Protein AF-A0A7G6X6C1-F1 (afdb_monomer)

Structure (mmCIF, N/CA/C/O backbone):
data_AF-A0A7G6X6C1-F1
#
_entry.id   AF-A0A7G6X6C1-F1
#
loop_
_atom_site.group_PDB
_atom_site.id
_atom_site.type_symbol
_atom_site.label_atom_id
_atom_site.label_alt_id
_atom_site.label_comp_id
_atom_site.label_asym_id
_atom_site.label_entity_id
_atom_site.label_seq_id
_atom_site.pdbx_PDB_ins_code
_atom_site.Cartn_x
_atom_site.Cartn_y
_atom_site.Cartn_z
_atom_site.occupancy
_atom_site.B_iso_or_equiv
_atom_site.auth_seq_id
_atom_site.auth_comp_id
_atom_site.auth_asym_id
_atom_site.auth_atom_id
_atom_site.pdbx_PDB_model_num
ATOM 1 N N . MET A 1 1 ? -9.498 -12.003 6.453 1.00 87.19 1 MET A N 1
ATOM 2 C CA . MET A 1 1 ? -9.937 -10.600 6.517 1.00 87.19 1 MET A CA 1
ATOM 3 C C . MET A 1 1 ? -8.930 -9.812 7.339 1.00 87.19 1 MET A C 1
ATOM 5 O O . MET A 1 1 ? -8.761 -10.119 8.515 1.00 87.19 1 MET A O 1
ATOM 9 N N . ILE A 1 2 ? -8.225 -8.881 6.705 1.00 93.44 2 ILE A N 1
ATOM 10 C CA . ILE A 1 2 ? -7.265 -7.957 7.304 1.00 93.44 2 ILE A CA 1
ATOM 11 C C . ILE A 1 2 ? -8.047 -6.741 7.784 1.00 93.44 2 ILE A C 1
ATOM 13 O O . ILE A 1 2 ? -8.794 -6.139 7.022 1.00 93.44 2 ILE A O 1
ATOM 17 N N . THR A 1 3 ? -7.879 -6.393 9.050 1.00 93.12 3 THR A N 1
ATOM 18 C CA . THR A 1 3 ? -8.556 -5.251 9.674 1.00 93.12 3 THR A CA 1
ATOM 19 C C . THR A 1 3 ? -7.622 -4.054 9.797 1.00 93.12 3 THR A C 1
ATOM 21 O O . THR A 1 3 ? -6.397 -4.217 9.844 1.00 93.12 3 THR A O 1
ATOM 24 N N . PHE A 1 4 ? -8.185 -2.854 9.954 1.00 88.38 4 PHE A N 1
ATOM 25 C CA . PHE A 1 4 ? -7.394 -1.645 10.224 1.00 88.38 4 PHE A CA 1
ATOM 26 C C . PHE A 1 4 ? -6.417 -1.794 11.407 1.00 88.38 4 PHE A C 1
ATOM 28 O O . PHE A 1 4 ? -5.335 -1.216 11.387 1.00 88.38 4 PHE A O 1
ATOM 35 N N . ALA A 1 5 ? -6.769 -2.581 12.431 1.00 90.19 5 ALA A N 1
ATOM 36 C CA . ALA A 1 5 ? -5.918 -2.804 13.601 1.00 90.19 5 ALA A CA 1
ATOM 37 C C . ALA A 1 5 ? -4.673 -3.649 13.275 1.00 90.19 5 ALA A C 1
ATOM 39 O O . ALA A 1 5 ? -3.644 -3.514 13.932 1.00 90.19 5 ALA A O 1
ATOM 40 N N . GLN A 1 6 ? -4.759 -4.511 12.258 1.00 94.25 6 GLN A N 1
ATOM 41 C CA . GLN A 1 6 ? -3.668 -5.387 11.821 1.00 94.25 6 GLN A CA 1
ATOM 42 C C . GLN A 1 6 ? -2.776 -4.732 10.764 1.00 94.25 6 GLN A C 1
ATOM 44 O O . GLN A 1 6 ? -1.597 -5.080 10.662 1.00 94.25 6 GLN A O 1
ATOM 49 N N . LEU A 1 7 ? -3.322 -3.791 9.985 1.00 94.69 7 LEU A N 1
ATOM 50 C CA . LEU A 1 7 ? -2.618 -3.144 8.878 1.00 94.69 7 LEU A CA 1
ATOM 51 C C . LEU A 1 7 ? -1.247 -2.550 9.269 1.00 94.69 7 LEU A C 1
ATOM 53 O O . LEU A 1 7 ? -0.294 -2.823 8.540 1.00 94.69 7 LEU A O 1
ATOM 57 N N . PRO A 1 8 ? -1.080 -1.812 10.391 1.00 94.56 8 PRO A N 1
ATOM 58 C CA . PRO A 1 8 ? 0.224 -1.265 10.762 1.00 94.56 8 PRO A CA 1
ATOM 59 C C . PRO A 1 8 ? 1.285 -2.357 10.942 1.00 94.56 8 PRO A C 1
ATOM 61 O O . PRO A 1 8 ? 2.362 -2.275 10.359 1.00 94.56 8 PRO A O 1
ATOM 64 N N . SER A 1 9 ? 0.972 -3.403 11.714 1.00 95.69 9 SER A N 1
ATOM 65 C CA . SER A 1 9 ? 1.906 -4.505 11.974 1.00 95.69 9 SER A CA 1
ATOM 66 C C . SER A 1 9 ? 2.233 -5.300 10.714 1.00 95.69 9 SER A C 1
ATOM 68 O O . SER A 1 9 ? 3.394 -5.630 10.487 1.00 95.69 9 SER A O 1
ATOM 70 N N . LEU A 1 10 ? 1.229 -5.563 9.872 1.00 97.19 10 LEU A N 1
ATOM 71 C CA . LEU A 1 10 ? 1.423 -6.293 8.623 1.00 97.19 10 LEU A CA 1
ATOM 72 C C . LEU A 1 10 ? 2.272 -5.496 7.634 1.00 97.19 10 LEU A C 1
ATOM 74 O O . LEU A 1 10 ? 3.137 -6.068 6.981 1.00 97.19 10 LEU A O 1
ATOM 78 N N . LEU A 1 11 ? 2.082 -4.176 7.554 1.00 96.94 11 LEU A N 1
ATOM 79 C CA . LEU A 1 11 ? 2.893 -3.343 6.673 1.00 96.94 11 LEU A CA 1
ATOM 80 C C . LEU A 1 11 ? 4.370 -3.361 7.084 1.00 96.94 11 LEU A C 1
ATOM 82 O O . LEU A 1 11 ? 5.225 -3.438 6.209 1.00 96.94 11 LEU A O 1
ATOM 86 N N . VAL A 1 12 ? 4.671 -3.357 8.387 1.00 97.50 12 VAL A N 1
ATOM 87 C CA . VAL A 1 12 ? 6.049 -3.482 8.899 1.00 97.50 12 VAL A CA 1
ATOM 88 C C . VAL A 1 12 ? 6.627 -4.877 8.649 1.00 97.50 12 VAL A C 1
ATOM 90 O O . VAL A 1 12 ? 7.789 -5.003 8.269 1.00 97.50 12 VAL A O 1
ATOM 93 N N . GLU A 1 13 ? 5.822 -5.931 8.802 1.00 97.38 13 GLU A N 1
ATOM 94 C CA . GLU A 1 13 ? 6.224 -7.304 8.470 1.00 97.38 13 GLU A CA 1
ATOM 95 C C . GLU A 1 13 ? 6.556 -7.449 6.975 1.00 97.38 13 GLU A C 1
ATOM 97 O O . GLU A 1 13 ? 7.557 -8.061 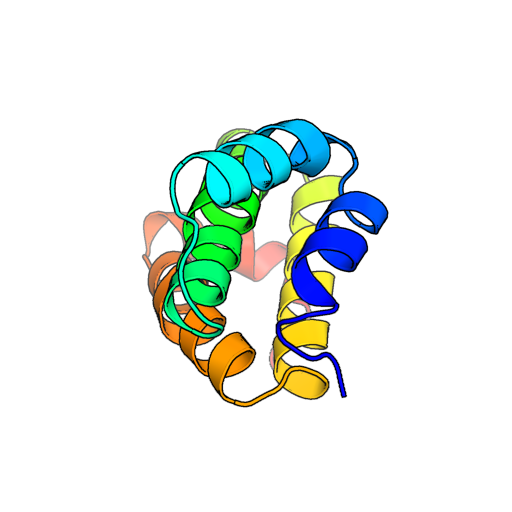6.590 1.00 97.38 13 GLU A O 1
ATOM 102 N N . TRP A 1 14 ? 5.732 -6.858 6.108 1.00 96.94 14 TRP A N 1
ATOM 103 C CA . TRP A 1 14 ? 5.955 -6.878 4.667 1.00 96.94 14 TRP A CA 1
ATOM 104 C C . TRP A 1 14 ? 7.054 -5.917 4.231 1.00 96.94 14 TRP A C 1
ATOM 106 O O . TRP A 1 14 ? 7.718 -6.175 3.236 1.00 96.94 14 TRP A O 1
ATOM 116 N N . PHE A 1 15 ? 7.284 -4.827 4.948 1.00 97.44 15 PHE A N 1
ATOM 117 C CA . PHE A 1 15 ? 8.299 -3.845 4.604 1.00 97.44 15 PHE A CA 1
ATOM 118 C C . PHE A 1 15 ? 8.886 -3.275 5.885 1.00 97.44 15 PHE A C 1
ATOM 120 O O . PHE A 1 15 ? 8.329 -2.361 6.486 1.00 97.44 15 PHE A O 1
ATOM 127 N N . GLN A 1 16 ? 10.057 -3.772 6.282 1.00 96.12 16 GLN A N 1
ATOM 128 C CA . GLN A 1 16 ? 10.724 -3.291 7.493 1.00 96.12 16 GLN A CA 1
ATOM 129 C C . GLN A 1 16 ? 10.992 -1.773 7.445 1.00 96.12 16 GLN A C 1
ATOM 131 O O . GLN A 1 16 ? 10.959 -1.101 8.471 1.00 96.12 16 GLN A O 1
ATOM 136 N N . SER A 1 17 ? 11.172 -1.203 6.247 1.00 94.06 17 SER A N 1
ATOM 137 C CA . SER A 1 17 ? 11.292 0.245 6.032 1.00 94.06 17 SER A CA 1
ATOM 138 C C . SER A 1 17 ? 10.052 1.051 6.447 1.00 94.06 17 SER A C 1
ATOM 140 O O . SER A 1 17 ? 10.167 2.256 6.661 1.00 94.06 17 SER A O 1
ATOM 142 N N . ALA A 1 18 ? 8.885 0.417 6.602 1.00 95.56 18 ALA A N 1
ATOM 143 C CA . ALA A 1 18 ? 7.661 1.062 7.070 1.00 95.56 18 ALA A CA 1
ATOM 144 C C . ALA A 1 18 ? 7.659 1.348 8.578 1.00 95.56 18 ALA A C 1
ATOM 146 O O . ALA A 1 18 ? 6.798 2.098 9.034 1.00 95.56 18 ALA A O 1
ATOM 147 N N . GLU A 1 19 ? 8.582 0.773 9.359 1.00 96.25 19 GLU A N 1
ATOM 148 C CA . GLU A 1 19 ? 8.535 0.827 10.824 1.00 96.25 19 GLU A CA 1
ATOM 149 C C . G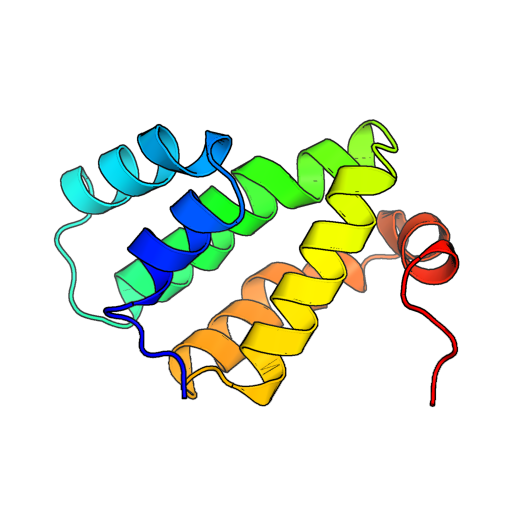LU A 1 19 ? 8.496 2.260 11.371 1.00 96.25 19 GLU A C 1
ATOM 151 O O . GLU A 1 19 ? 7.572 2.617 12.107 1.00 96.25 19 GLU A O 1
ATOM 156 N N . GLU A 1 20 ? 9.459 3.102 10.990 1.00 95.19 20 GLU A N 1
ATOM 157 C CA . GLU A 1 20 ? 9.495 4.488 11.468 1.00 95.19 20 GLU A CA 1
ATOM 158 C C . GLU A 1 20 ? 8.393 5.378 10.878 1.00 95.19 20 GLU A C 1
ATOM 160 O O . GLU A 1 20 ? 7.791 6.137 11.648 1.00 95.19 20 GLU A O 1
ATOM 165 N N . PRO A 1 21 ? 8.054 5.294 9.574 1.00 94.75 21 PRO A N 1
ATOM 166 C CA . PRO A 1 21 ? 6.896 5.996 9.023 1.00 94.75 21 PRO A CA 1
ATOM 167 C C . PRO A 1 21 ? 5.587 5.669 9.751 1.00 94.75 21 PRO A C 1
ATOM 169 O O . PRO A 1 21 ? 4.866 6.582 10.155 1.00 94.75 21 PRO A O 1
ATOM 172 N N . VAL A 1 22 ? 5.300 4.383 9.986 1.00 94.75 22 VAL A N 1
ATOM 173 C CA . VAL A 1 22 ? 4.079 3.936 10.678 1.00 94.75 22 VAL A CA 1
ATOM 174 C C . VAL A 1 22 ? 4.066 4.431 12.121 1.00 94.75 22 VAL A C 1
ATOM 176 O O . VAL A 1 22 ? 3.065 4.983 12.582 1.00 94.75 22 VAL A O 1
ATOM 179 N N . ARG A 1 23 ? 5.186 4.285 12.839 1.00 94.50 23 ARG A N 1
ATOM 180 C CA . ARG A 1 23 ? 5.308 4.743 14.228 1.00 94.50 23 ARG A CA 1
ATOM 181 C C . ARG A 1 23 ? 5.111 6.254 14.348 1.00 94.50 23 ARG A C 1
ATOM 183 O O . ARG A 1 23 ? 4.412 6.714 15.252 1.00 94.50 23 ARG A O 1
ATOM 190 N N . THR A 1 24 ? 5.715 7.016 13.439 1.00 93.81 24 THR A N 1
ATOM 191 C CA . THR A 1 24 ? 5.600 8.478 13.390 1.00 93.81 24 THR A CA 1
ATOM 192 C C . THR A 1 24 ? 4.160 8.897 13.129 1.00 93.81 24 THR A C 1
ATOM 194 O O . THR A 1 24 ? 3.617 9.695 13.892 1.00 93.81 24 THR A O 1
ATOM 197 N N . LEU A 1 25 ? 3.510 8.287 12.135 1.00 92.19 25 LEU A N 1
ATOM 198 C CA . LEU A 1 25 ? 2.125 8.583 11.787 1.00 92.19 25 LEU A CA 1
ATOM 199 C C . LEU A 1 25 ? 1.163 8.306 12.951 1.00 92.19 25 LEU A C 1
ATOM 201 O O . LEU A 1 25 ? 0.343 9.163 13.277 1.00 92.19 25 LEU A O 1
ATOM 205 N N . ILE A 1 26 ? 1.284 7.148 13.613 1.00 91.44 26 ILE A N 1
ATOM 206 C CA . ILE A 1 26 ? 0.445 6.788 14.772 1.00 91.44 26 ILE A CA 1
ATOM 207 C C . ILE A 1 26 ? 0.621 7.799 15.911 1.00 91.44 26 ILE A C 1
ATOM 209 O O . ILE A 1 26 ? -0.354 8.197 16.548 1.00 91.44 26 ILE A O 1
ATOM 213 N N . ARG A 1 27 ? 1.862 8.229 16.167 1.00 90.94 27 ARG A N 1
ATOM 214 C CA . ARG A 1 27 ? 2.173 9.205 17.219 1.00 90.94 27 ARG A CA 1
ATOM 215 C C . ARG A 1 27 ? 1.596 10.587 16.911 1.00 90.94 27 ARG A C 1
ATOM 217 O O . ARG A 1 27 ? 1.099 11.248 17.816 1.00 90.94 27 ARG A O 1
ATOM 224 N N . GLU A 1 28 ? 1.703 11.037 15.665 1.00 87.88 28 GLU A N 1
ATOM 225 C CA . GLU A 1 28 ? 1.277 12.380 15.249 1.00 87.88 28 GLU A CA 1
ATOM 226 C C . GLU A 1 28 ? -0.229 12.481 15.011 1.00 87.88 28 GLU A C 1
ATOM 228 O O . GLU A 1 28 ? -0.805 13.563 15.126 1.00 87.88 28 GLU A O 1
ATOM 233 N N . ARG A 1 29 ? -0.879 11.358 14.697 1.00 83.75 29 ARG A N 1
ATOM 234 C CA . ARG A 1 29 ? -2.312 11.290 14.414 1.00 83.75 29 ARG A CA 1
ATOM 235 C C . ARG A 1 29 ? -2.969 10.193 15.247 1.00 83.75 29 ARG A C 1
ATOM 237 O O . ARG A 1 29 ? -3.319 9.142 14.704 1.00 83.75 29 ARG A O 1
ATOM 244 N N . PRO A 1 30 ? -3.197 10.441 16.549 1.00 68.19 30 PRO A N 1
ATOM 245 C CA . PRO A 1 30 ? -4.006 9.562 17.383 1.00 68.19 30 PRO A CA 1
ATOM 246 C C . PRO A 1 30 ? -5.486 9.703 16.979 1.00 68.19 30 PRO A C 1
ATOM 248 O O . PRO A 1 30 ? -6.265 10.383 17.640 1.00 68.19 30 PRO A O 1
ATOM 251 N N . GLY A 1 31 ? -5.860 9.138 15.830 1.00 66.12 31 GLY A N 1
ATOM 252 C CA . GLY A 1 31 ? -7.219 9.135 15.287 1.00 66.12 31 GLY A CA 1
ATOM 253 C C . GLY A 1 31 ? -7.822 7.731 15.247 1.00 66.12 31 GLY A C 1
ATOM 254 O O . GLY A 1 31 ? -7.104 6.733 15.273 1.00 66.12 31 GLY A O 1
ATOM 255 N N . GLU A 1 32 ? -9.151 7.651 15.158 1.00 68.50 32 GLU A N 1
ATOM 256 C CA . GLU A 1 32 ? -9.864 6.375 15.060 1.00 68.50 32 GLU A CA 1
ATOM 257 C C . GLU A 1 32 ? -9.809 5.785 13.640 1.00 68.50 32 GLU A C 1
ATOM 259 O O . GLU A 1 32 ? -10.039 6.479 12.645 1.00 68.50 32 GLU A O 1
ATOM 264 N N . GLY A 1 33 ? -9.526 4.478 13.582 1.00 73.94 33 GLY A N 1
ATOM 265 C CA . GLY A 1 33 ? -9.749 3.542 12.473 1.00 73.94 33 GLY A CA 1
ATOM 266 C C . GLY A 1 33 ? -9.443 4.047 11.063 1.00 73.94 33 GLY A C 1
ATOM 267 O O . GLY A 1 33 ? -8.372 3.790 10.511 1.00 73.94 33 GLY A O 1
ATOM 268 N N . ALA A 1 34 ? -10.407 4.738 10.453 1.00 82.50 34 ALA A N 1
ATOM 269 C CA . ALA A 1 34 ? -10.367 5.119 9.047 1.00 82.50 34 ALA A CA 1
ATOM 270 C C . ALA A 1 34 ? -9.312 6.180 8.719 1.00 82.50 34 ALA A C 1
ATOM 272 O O . ALA A 1 34 ? -8.564 6.010 7.759 1.00 82.50 34 ALA A O 1
ATOM 273 N N . VAL A 1 35 ? -9.186 7.242 9.523 1.00 84.31 35 VAL A N 1
ATOM 274 C CA . VAL A 1 35 ? -8.203 8.311 9.247 1.00 84.31 35 VAL A CA 1
ATOM 275 C C . VAL A 1 35 ? -6.781 7.755 9.285 1.00 84.31 35 VAL A C 1
ATOM 277 O O . VAL A 1 35 ? -5.961 8.065 8.419 1.00 84.31 35 VAL A O 1
ATOM 280 N N . LEU A 1 36 ? -6.509 6.882 10.257 1.00 90.00 36 LEU A N 1
ATOM 281 C CA . LEU A 1 36 ? -5.219 6.218 10.375 1.00 90.00 36 LEU A CA 1
ATOM 282 C C . LEU A 1 36 ? -4.979 5.238 9.217 1.00 90.00 36 LEU A C 1
ATOM 284 O O . LEU A 1 36 ? -3.886 5.229 8.663 1.00 90.00 36 LEU A O 1
ATOM 288 N N . THR A 1 37 ? -5.997 4.480 8.795 1.00 93.69 37 THR A N 1
ATOM 289 C CA . THR A 1 37 ? -5.905 3.561 7.643 1.00 93.69 37 THR A CA 1
ATOM 290 C C . THR A 1 37 ? -5.514 4.296 6.366 1.00 93.69 37 THR A C 1
ATOM 292 O O . THR A 1 37 ? -4.557 3.910 5.697 1.00 93.69 37 THR A O 1
ATO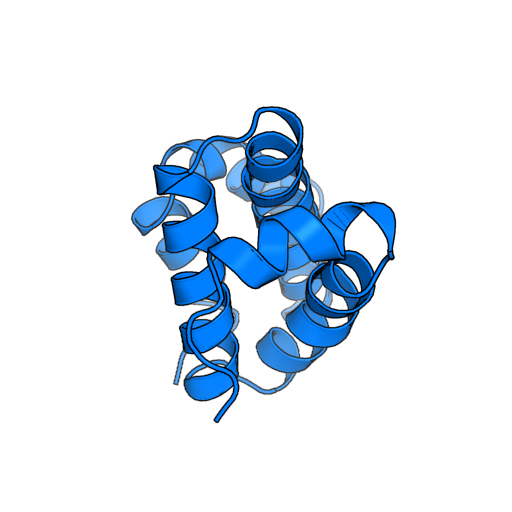M 295 N N . PHE A 1 38 ? -6.192 5.406 6.064 1.00 94.06 38 PHE A N 1
ATOM 296 C CA . PHE A 1 38 ? -5.859 6.240 4.909 1.00 94.06 38 PHE A CA 1
ATOM 297 C C . PHE A 1 38 ? -4.443 6.812 5.001 1.00 94.06 38 PHE A C 1
ATOM 299 O O . PHE A 1 38 ? -3.732 6.836 3.997 1.00 94.06 38 PHE A O 1
ATOM 306 N N . GLY A 1 39 ? -4.020 7.241 6.193 1.00 93.81 39 GLY A N 1
ATOM 307 C CA . GLY A 1 39 ? -2.653 7.699 6.425 1.00 93.81 39 GLY A CA 1
ATOM 308 C C . GLY A 1 39 ? -1.622 6.595 6.182 1.00 93.81 39 GLY A C 1
ATOM 309 O O . GLY A 1 39 ? -0.640 6.831 5.492 1.00 93.81 39 GLY A O 1
ATOM 310 N N . ILE A 1 40 ? -1.856 5.376 6.674 1.00 95.31 40 ILE A N 1
ATOM 311 C CA . ILE A 1 40 ? -0.922 4.254 6.499 1.00 95.31 40 ILE A CA 1
ATOM 312 C C . ILE A 1 40 ? -0.811 3.870 5.022 1.00 95.31 40 ILE A C 1
ATOM 314 O O . ILE A 1 40 ? 0.297 3.743 4.500 1.00 95.31 40 ILE A O 1
ATOM 318 N N . VAL A 1 41 ? -1.943 3.723 4.328 1.00 96.62 41 VAL A N 1
ATOM 319 C CA . VAL A 1 41 ? -1.946 3.370 2.900 1.00 96.62 41 VAL A CA 1
ATOM 320 C C . VAL A 1 41 ? -1.294 4.476 2.064 1.00 96.62 41 VAL A C 1
ATOM 322 O O . VAL A 1 41 ? -0.481 4.189 1.188 1.00 96.62 41 VAL A O 1
ATOM 325 N N . SER A 1 42 ? -1.603 5.744 2.342 1.00 95.19 42 SER A N 1
ATOM 326 C CA . SER A 1 42 ? -1.079 6.855 1.547 1.00 95.19 42 SER A CA 1
ATOM 327 C C . SER A 1 42 ? 0.376 7.191 1.874 1.00 95.19 42 SER A C 1
ATOM 329 O O . SER A 1 42 ? 1.190 7.327 0.969 1.00 95.19 42 SER A O 1
ATOM 331 N N . GLU A 1 43 ? 0.714 7.394 3.142 1.00 95.19 43 GLU A N 1
ATOM 332 C CA . GLU A 1 43 ? 2.003 7.968 3.544 1.00 95.19 43 GLU A CA 1
ATOM 333 C C . GLU A 1 43 ? 3.059 6.889 3.742 1.00 95.19 43 GLU A C 1
ATOM 335 O O . GLU A 1 43 ? 4.194 7.055 3.303 1.00 95.19 43 GLU A O 1
ATOM 340 N N . CYS A 1 44 ? 2.692 5.765 4.358 1.00 96.94 44 CYS A N 1
ATOM 341 C CA . CYS A 1 44 ? 3.648 4.698 4.631 1.00 96.94 44 CYS A CA 1
ATOM 342 C C . CYS A 1 44 ? 3.810 3.769 3.425 1.00 96.94 44 CYS A C 1
ATOM 344 O O . CYS A 1 44 ? 4.936 3.481 3.0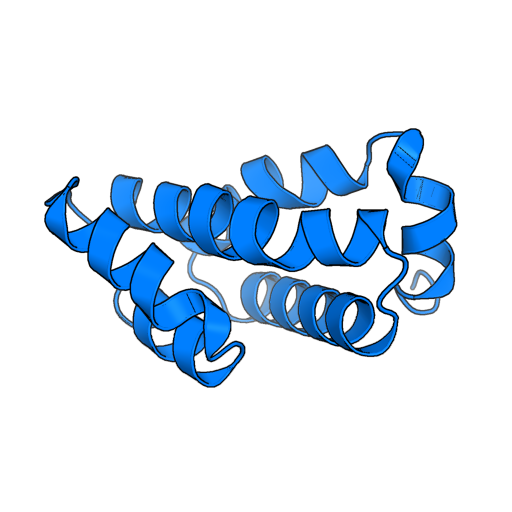31 1.00 96.94 44 CYS A O 1
ATOM 346 N N . PHE A 1 45 ? 2.707 3.308 2.829 1.00 97.75 45 PHE A N 1
ATOM 347 C CA . PHE A 1 45 ? 2.770 2.346 1.728 1.00 97.75 45 PHE A CA 1
ATOM 348 C C . PHE A 1 45 ? 3.031 3.006 0.369 1.00 97.75 45 PHE A C 1
ATOM 350 O O . PHE A 1 45 ? 4.024 2.674 -0.278 1.00 97.75 45 PHE A O 1
ATOM 357 N N . TRP A 1 46 ? 2.193 3.951 -0.068 1.00 96.62 46 TRP A N 1
ATOM 358 C CA . TRP A 1 46 ? 2.382 4.596 -1.371 1.00 96.62 46 TRP A CA 1
ATOM 359 C C . TRP A 1 46 ? 3.637 5.475 -1.404 1.00 96.62 46 TRP A C 1
ATOM 361 O O . TRP A 1 46 ? 4.618 5.113 -2.054 1.00 96.62 46 TRP A O 1
ATOM 371 N N . TRP A 1 47 ? 3.642 6.595 -0.673 1.00 95.56 47 TRP A N 1
ATOM 372 C CA . TRP A 1 47 ? 4.751 7.557 -0.719 1.00 95.56 47 TRP A CA 1
ATOM 373 C C . TRP A 1 47 ? 6.043 7.030 -0.093 1.00 95.56 47 TRP A C 1
ATOM 375 O O . TRP A 1 47 ? 7.129 7.406 -0.526 1.00 95.56 47 TRP A O 1
ATOM 385 N N . GLY A 1 48 ? 5.939 6.175 0.925 1.00 96.38 48 GLY A N 1
ATOM 386 C CA . GLY A 1 48 ? 7.102 5.655 1.640 1.00 96.38 48 GLY A CA 1
ATOM 387 C C . GLY A 1 48 ? 7.808 4.491 0.945 1.00 96.38 48 GLY A C 1
ATOM 388 O O . GLY A 1 48 ? 8.994 4.280 1.193 1.00 96.38 48 GLY A O 1
ATOM 389 N N . ILE A 1 49 ? 7.103 3.718 0.110 1.00 97.69 49 ILE A N 1
ATOM 390 C CA . ILE A 1 49 ? 7.633 2.458 -0.435 1.00 97.69 49 ILE A CA 1
ATOM 391 C C . ILE A 1 49 ? 7.370 2.340 -1.931 1.00 97.69 49 ILE A C 1
ATOM 393 O O . ILE A 1 49 ? 8.314 2.231 -2.713 1.00 97.69 49 ILE A O 1
ATOM 397 N N . PHE A 1 50 ? 6.102 2.336 -2.339 1.00 96.81 50 PHE A N 1
ATOM 398 C CA . PHE A 1 50 ? 5.742 1.924 -3.691 1.00 96.81 50 PHE A CA 1
ATOM 399 C C . PHE A 1 50 ? 6.168 2.958 -4.741 1.00 96.81 50 PHE A C 1
ATOM 401 O O . PHE A 1 50 ? 6.823 2.619 -5.724 1.00 96.81 50 PHE A O 1
ATOM 408 N N . GLU A 1 51 ? 5.859 4.232 -4.520 1.00 95.88 51 GLU A N 1
ATOM 409 C CA . GLU A 1 51 ? 6.215 5.297 -5.456 1.00 95.88 51 GLU A CA 1
ATOM 410 C C . GLU A 1 51 ? 7.739 5.466 -5.620 1.00 95.88 51 GLU A C 1
ATOM 412 O O . GLU A 1 51 ? 8.207 5.487 -6.765 1.00 95.88 51 GLU A O 1
ATOM 417 N N . PRO A 1 52 ? 8.547 5.462 -4.539 1.00 96.38 52 PRO A N 1
ATOM 418 C CA . PRO A 1 52 ? 10.000 5.458 -4.664 1.00 96.38 52 PRO A CA 1
ATOM 419 C C . PRO A 1 52 ? 10.530 4.269 -5.468 1.00 96.38 52 PRO A C 1
ATOM 421 O O . PRO A 1 52 ? 11.404 4.451 -6.316 1.00 96.38 52 PRO A O 1
ATOM 424 N N . ALA A 1 53 ? 9.981 3.068 -5.247 1.00 95.62 53 ALA A N 1
ATOM 425 C CA . ALA A 1 53 ? 10.366 1.873 -5.993 1.00 95.62 53 ALA A CA 1
ATOM 426 C C . ALA A 1 53 ? 10.057 2.015 -7.490 1.00 95.62 53 ALA A C 1
ATOM 428 O O . ALA A 1 53 ? 10.898 1.677 -8.324 1.00 95.62 53 ALA A O 1
ATOM 429 N N . LEU A 1 54 ? 8.897 2.587 -7.835 1.00 93.94 54 LEU A N 1
ATOM 430 C CA . LEU A 1 54 ? 8.539 2.904 -9.219 1.00 93.94 54 LEU A CA 1
ATOM 431 C C . LEU A 1 54 ? 9.519 3.907 -9.846 1.00 93.94 54 LEU A C 1
ATOM 433 O O . LEU A 1 54 ? 9.953 3.693 -10.976 1.00 93.94 54 LEU A O 1
ATOM 437 N N . ARG A 1 55 ? 9.919 4.963 -9.119 1.00 93.38 55 ARG A N 1
ATOM 438 C CA . ARG A 1 55 ? 10.869 5.981 -9.617 1.00 93.38 55 ARG A CA 1
ATOM 439 C C . ARG A 1 55 ? 12.240 5.420 -9.969 1.00 93.38 55 ARG A C 1
ATOM 441 O O . ARG A 1 55 ? 12.852 5.887 -10.927 1.00 93.38 55 ARG A O 1
ATOM 448 N N . VAL A 1 56 ? 12.749 4.485 -9.169 1.00 95.25 56 VAL A N 1
ATOM 449 C CA . VAL A 1 56 ? 14.099 3.921 -9.352 1.00 95.25 56 VAL A CA 1
ATOM 450 C C . VAL A 1 56 ? 14.092 2.575 -10.077 1.00 95.25 56 VAL A C 1
ATOM 452 O O . VAL A 1 56 ? 15.151 1.977 -10.247 1.00 95.25 56 VAL A O 1
ATOM 455 N N . HIS A 1 57 ? 12.920 2.113 -10.522 1.00 91.69 57 HIS A N 1
ATOM 456 C CA . HIS A 1 57 ? 12.716 0.804 -11.142 1.00 91.69 57 HIS A CA 1
ATOM 457 C C . HIS A 1 57 ? 13.227 -0.367 -10.282 1.00 91.69 57 HIS A C 1
ATOM 459 O O . HIS A 1 57 ? 13.812 -1.319 -10.802 1.00 91.69 57 HIS A O 1
ATOM 465 N N . ASP A 1 58 ? 12.991 -0.319 -8.967 1.00 94.56 58 ASP A N 1
ATOM 466 C CA . ASP A 1 58 ? 13.286 -1.441 -8.068 1.00 94.56 58 ASP A CA 1
ATOM 467 C C . ASP A 1 58 ? 12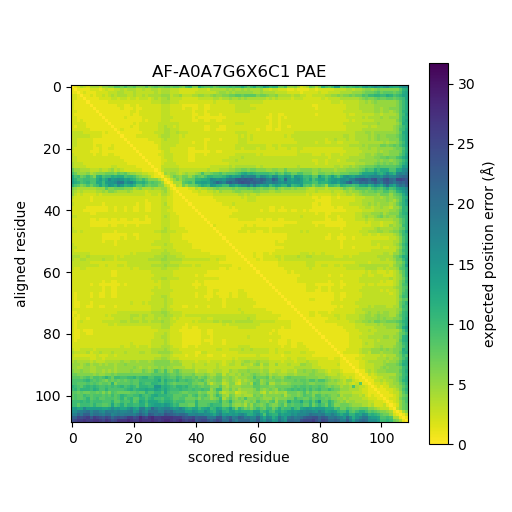.248 -2.554 -8.272 1.00 94.56 58 ASP A C 1
ATOM 469 O O . ASP A 1 58 ? 11.173 -2.568 -7.667 1.00 94.56 58 ASP A O 1
ATOM 473 N N . VAL A 1 59 ? 12.558 -3.466 -9.193 1.00 91.81 59 VAL A N 1
ATOM 474 C CA . VAL A 1 59 ? 11.642 -4.514 -9.660 1.00 91.81 59 VAL A CA 1
ATOM 475 C C . VAL A 1 59 ? 11.148 -5.404 -8.522 1.00 91.81 59 VAL A C 1
ATOM 477 O O . VAL A 1 59 ? 9.955 -5.711 -8.460 1.00 91.81 59 VAL A O 1
ATOM 480 N N . ASP A 1 60 ? 12.034 -5.794 -7.607 1.00 93.31 60 ASP A N 1
ATOM 481 C CA . ASP A 1 60 ? 11.689 -6.706 -6.517 1.00 93.31 60 ASP A CA 1
ATOM 482 C C . ASP A 1 60 ? 10.695 -6.050 -5.551 1.00 93.31 60 ASP A C 1
ATOM 484 O O . ASP A 1 60 ? 9.712 -6.676 -5.132 1.00 93.31 60 ASP A O 1
ATOM 488 N N . VAL A 1 61 ? 10.899 -4.764 -5.244 1.00 95.81 61 VAL A N 1
ATOM 489 C CA . 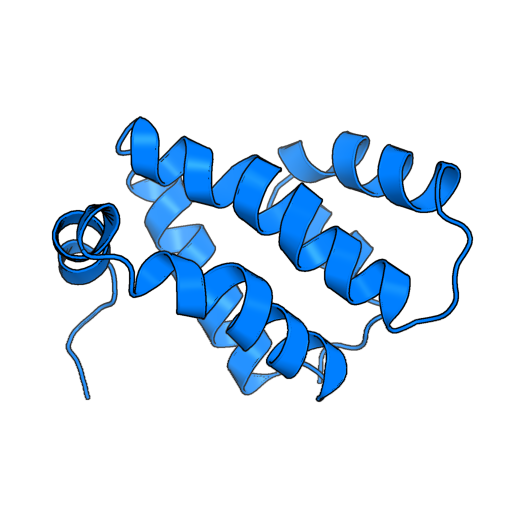VAL A 1 61 ? 9.975 -3.999 -4.398 1.00 95.81 61 VAL A CA 1
ATOM 490 C C . VAL A 1 61 ? 8.660 -3.727 -5.127 1.00 95.81 61 VAL A C 1
ATOM 492 O O . VAL A 1 61 ? 7.604 -3.929 -4.529 1.00 95.81 61 VAL A O 1
ATOM 495 N N . ILE A 1 62 ? 8.686 -3.367 -6.416 1.00 94.75 62 ILE A N 1
ATOM 496 C CA . ILE A 1 62 ? 7.472 -3.139 -7.223 1.00 94.75 62 ILE A CA 1
ATOM 497 C C . ILE A 1 62 ? 6.576 -4.384 -7.232 1.00 94.75 62 ILE A C 1
ATOM 499 O O . ILE A 1 62 ? 5.387 -4.292 -6.921 1.00 94.75 62 ILE A O 1
ATOM 503 N N . VAL A 1 63 ? 7.133 -5.560 -7.541 1.00 93.75 63 VAL A N 1
ATOM 504 C CA . VAL A 1 63 ? 6.373 -6.823 -7.570 1.00 93.75 63 VAL A CA 1
ATOM 505 C C . VAL A 1 63 ? 5.794 -7.140 -6.191 1.00 93.75 63 VAL A C 1
ATOM 507 O O . VAL A 1 63 ? 4.648 -7.582 -6.076 1.00 93.75 63 VAL A O 1
ATOM 510 N N . ARG A 1 64 ? 6.559 -6.894 -5.122 1.00 95.50 64 ARG A N 1
ATOM 511 C CA . ARG A 1 64 ? 6.082 -7.092 -3.750 1.00 95.50 64 ARG A CA 1
ATOM 512 C C . ARG A 1 64 ? 4.944 -6.133 -3.395 1.00 95.50 64 ARG A C 1
ATOM 514 O O . ARG A 1 64 ? 3.964 -6.571 -2.798 1.00 95.50 64 ARG A O 1
ATOM 521 N N . CYS A 1 65 ? 5.043 -4.863 -3.781 1.00 96.75 65 CYS A N 1
ATOM 522 C CA . CYS A 1 65 ? 3.991 -3.867 -3.588 1.00 96.75 65 CYS A CA 1
ATOM 523 C C . CYS A 1 65 ? 2.704 -4.244 -4.326 1.00 96.75 65 CYS A C 1
ATOM 525 O O . CYS A 1 65 ? 1.633 -4.171 -3.729 1.00 96.75 65 CYS A O 1
ATOM 527 N N . LEU A 1 66 ? 2.798 -4.715 -5.573 1.00 94.69 66 LEU A N 1
ATOM 528 C CA . LEU A 1 66 ? 1.636 -5.182 -6.335 1.00 94.69 66 LEU A CA 1
ATOM 529 C C . LEU A 1 66 ? 0.937 -6.359 -5.640 1.00 94.69 66 LEU A C 1
ATOM 531 O O . LEU A 1 66 ? -0.270 -6.303 -5.428 1.00 94.69 66 LEU A O 1
ATOM 535 N N . ARG A 1 67 ? 1.692 -7.360 -5.169 1.00 94.88 67 ARG A N 1
ATOM 536 C CA . ARG A 1 67 ? 1.131 -8.492 -4.403 1.00 94.88 67 ARG A CA 1
ATOM 537 C C . ARG A 1 67 ? 0.466 -8.059 -3.098 1.00 94.88 67 ARG A C 1
ATOM 539 O O . ARG A 1 67 ? -0.552 -8.620 -2.704 1.00 94.88 67 ARG A O 1
ATOM 546 N N . VAL A 1 68 ? 1.046 -7.080 -2.401 1.00 96.25 68 VAL A N 1
ATOM 547 C CA . VAL A 1 68 ? 0.441 -6.519 -1.185 1.00 96.25 68 VAL A CA 1
ATOM 548 C C . VAL A 1 68 ? -0.850 -5.775 -1.521 1.00 96.25 68 VAL A C 1
ATOM 550 O O . VAL A 1 68 ? -1.839 -5.961 -0.819 1.00 96.25 68 VAL A O 1
ATOM 553 N N . ALA A 1 69 ? -0.878 -4.994 -2.604 1.00 95.94 69 ALA A N 1
ATOM 554 C CA . ALA A 1 69 ? -2.088 -4.314 -3.056 1.00 95.94 69 ALA A CA 1
ATOM 555 C C . ALA A 1 69 ? -3.197 -5.315 -3.424 1.00 95.94 69 ALA A C 1
ATOM 557 O O . ALA A 1 69 ? -4.319 -5.161 -2.951 1.00 95.94 69 ALA A O 1
ATOM 558 N N . GLU A 1 70 ? -2.883 -6.371 -4.180 1.00 94.88 70 GLU A N 1
ATOM 559 C CA . GLU A 1 70 ? -3.822 -7.458 -4.503 1.00 94.88 70 GLU A CA 1
ATOM 560 C C . GLU A 1 70 ? -4.376 -8.120 -3.240 1.00 94.88 70 GLU A C 1
ATOM 562 O O . GLU A 1 70 ? -5.589 -8.243 -3.078 1.00 94.88 70 GLU A O 1
ATOM 567 N N . ARG A 1 71 ? -3.495 -8.487 -2.303 1.00 95.81 71 ARG A N 1
ATOM 568 C CA . ARG A 1 71 ? -3.902 -9.122 -1.048 1.00 95.81 71 ARG A CA 1
ATOM 569 C C . ARG A 1 71 ? -4.792 -8.218 -0.203 1.00 95.81 71 ARG A C 1
ATOM 571 O O . ARG A 1 71 ? -5.742 -8.695 0.402 1.00 95.81 71 ARG A O 1
ATOM 578 N N . LEU A 1 72 ? -4.486 -6.927 -0.122 1.00 96.19 72 LEU A N 1
ATOM 579 C CA . LEU A 1 72 ? -5.303 -5.987 0.639 1.00 96.19 72 LEU A CA 1
ATOM 580 C C . LEU A 1 72 ? -6.641 -5.683 -0.056 1.00 96.19 72 LEU A C 1
ATOM 582 O O . LEU A 1 72 ? -7.614 -5.400 0.637 1.00 96.19 72 LEU A O 1
ATOM 586 N N . LEU A 1 73 ? -6.718 -5.774 -1.386 1.00 95.56 73 LEU A N 1
ATOM 587 C CA . LEU A 1 73 ? -7.986 -5.697 -2.117 1.00 95.56 73 LEU A CA 1
ATOM 588 C C . LEU A 1 73 ? -8.855 -6.939 -1.881 1.00 95.56 73 LEU A C 1
ATOM 590 O O . LEU A 1 73 ? -10.059 -6.797 -1.703 1.00 95.56 73 LEU A O 1
ATOM 594 N N . ASP A 1 74 ? -8.263 -8.134 -1.842 1.00 95.81 74 ASP A N 1
ATOM 595 C CA . ASP A 1 74 ? -8.998 -9.394 -1.652 1.00 95.81 74 ASP A CA 1
ATOM 596 C C . ASP A 1 74 ? -9.368 -9.648 -0.180 1.00 95.81 74 ASP A C 1
ATOM 598 O O . ASP A 1 74 ? -10.501 -9.986 0.160 1.00 95.81 74 ASP A O 1
ATOM 602 N N . GLU A 1 75 ? -8.413 -9.443 0.727 1.00 96.56 75 GLU A N 1
ATOM 603 C CA . GLU A 1 75 ? -8.555 -9.800 2.137 1.00 96.56 75 GLU A CA 1
ATOM 604 C C . GLU A 1 75 ? -8.857 -8.601 3.045 1.00 96.56 75 GLU A C 1
ATOM 606 O O . GLU A 1 75 ? -9.231 -8.829 4.194 1.00 96.56 75 GLU A O 1
ATOM 611 N N . GLY A 1 76 ? -8.664 -7.352 2.614 1.00 96.06 76 GLY A N 1
ATOM 612 C CA . GLY A 1 76 ? -8.859 -6.160 3.451 1.00 96.06 76 GLY A CA 1
ATOM 613 C C . GLY A 1 76 ? -10.317 -5.887 3.816 1.00 96.06 76 GLY A C 1
ATOM 614 O O . GLY A 1 76 ? -11.236 -6.247 3.089 1.00 96.06 76 GLY A O 1
ATOM 615 N N . ASP A 1 77 ? -10.540 -5.232 4.956 1.00 95.00 77 ASP A N 1
ATOM 616 C CA . ASP A 1 77 ? -11.837 -4.621 5.244 1.00 95.00 77 ASP A CA 1
ATOM 617 C C . ASP A 1 77 ? -12.152 -3.483 4.250 1.00 95.00 77 ASP A C 1
ATOM 619 O O . ASP A 1 77 ? -11.274 -2.986 3.539 1.00 95.00 77 ASP A O 1
ATOM 623 N N . GLN A 1 78 ? -13.418 -3.057 4.203 1.00 95.12 78 GLN A N 1
ATOM 624 C CA . GLN A 1 78 ? -13.874 -2.050 3.237 1.00 95.12 78 GLN A CA 1
ATOM 625 C C . GLN A 1 78 ? -13.061 -0.748 3.313 1.00 95.12 78 GLN A C 1
ATOM 627 O O . GLN A 1 78 ? -12.792 -0.127 2.293 1.00 95.12 78 GLN A O 1
ATOM 632 N N . VAL A 1 79 ? -12.626 -0.342 4.509 1.00 94.56 79 VAL A N 1
ATOM 633 C CA . VAL A 1 79 ? -11.889 0.914 4.700 1.00 94.56 79 VAL A CA 1
ATOM 634 C C . VAL A 1 79 ? -10.483 0.815 4.110 1.00 94.56 79 VAL A C 1
ATOM 636 O O . VAL A 1 79 ? -9.991 1.775 3.517 1.00 94.56 79 VAL A O 1
ATOM 639 N N . ILE A 1 80 ? -9.839 -0.347 4.242 1.00 96.38 80 ILE A N 1
ATOM 640 C CA . ILE A 1 80 ? -8.554 -0.641 3.601 1.00 96.38 80 ILE A CA 1
ATOM 641 C C . ILE A 1 80 ? -8.702 -0.647 2.078 1.00 96.38 80 ILE A C 1
ATOM 643 O O . ILE A 1 80 ? -7.890 -0.029 1.388 1.00 96.38 80 ILE A O 1
ATOM 647 N N . GLN A 1 81 ? -9.737 -1.313 1.563 1.00 96.81 81 GLN A N 1
ATOM 648 C CA . GLN A 1 81 ? -10.013 -1.377 0.127 1.00 96.81 81 GLN A CA 1
ATOM 649 C C . GLN A 1 81 ? -10.261 0.023 -0.453 1.00 96.81 81 GLN A C 1
ATOM 651 O O . GLN A 1 81 ? -9.622 0.401 -1.436 1.00 96.81 81 GLN A O 1
ATOM 656 N N . ASP A 1 82 ? -11.102 0.830 0.199 1.00 95.69 82 ASP A N 1
ATOM 657 C CA . ASP A 1 82 ? -11.388 2.211 -0.203 1.00 95.69 82 ASP A CA 1
ATOM 658 C C . ASP A 1 82 ? -10.115 3.071 -0.191 1.00 95.69 82 ASP A C 1
ATOM 660 O O . ASP A 1 82 ? -9.849 3.826 -1.131 1.00 95.69 82 ASP A O 1
ATOM 664 N N . ALA A 1 83 ? -9.287 2.933 0.851 1.00 95.38 83 ALA A N 1
ATOM 665 C CA . ALA A 1 83 ? -8.014 3.636 0.939 1.00 95.38 83 ALA A CA 1
ATOM 666 C C . ALA A 1 83 ? -7.063 3.241 -0.201 1.00 95.38 83 ALA A C 1
ATOM 668 O O . ALA A 1 83 ? -6.412 4.117 -0.768 1.00 95.38 83 ALA A O 1
ATOM 669 N N . LEU A 1 84 ? -6.994 1.960 -0.573 1.00 96.38 84 LEU A N 1
ATOM 670 C CA . LEU A 1 84 ? -6.178 1.479 -1.694 1.00 96.38 84 LEU A CA 1
ATOM 671 C C . LEU A 1 84 ? -6.643 2.013 -3.038 1.00 96.38 84 LEU A C 1
ATOM 673 O O . LEU A 1 84 ? -5.810 2.464 -3.824 1.00 96.38 84 LEU A O 1
ATOM 677 N N . VAL A 1 85 ? -7.949 1.983 -3.294 1.00 94.56 85 VAL A N 1
ATOM 678 C CA . VAL A 1 85 ? -8.516 2.514 -4.537 1.00 94.56 85 VAL A CA 1
ATOM 679 C C . VAL A 1 85 ? -8.109 3.980 -4.697 1.00 94.56 85 VAL A C 1
ATOM 681 O O . VAL A 1 85 ? -7.457 4.336 -5.676 1.00 94.56 85 VAL A O 1
ATOM 684 N N . VAL A 1 86 ? -8.375 4.796 -3.675 1.00 93.06 86 VAL A N 1
ATOM 685 C CA . VAL A 1 86 ? -8.169 6.252 -3.729 1.00 93.06 86 VAL A CA 1
ATOM 686 C C . VAL A 1 86 ? -6.692 6.656 -3.653 1.00 93.06 86 VAL A C 1
ATOM 688 O O . VAL A 1 86 ? -6.288 7.664 -4.231 1.00 93.06 86 VAL A O 1
ATOM 691 N N . ARG A 1 87 ? -5.867 5.940 -2.880 1.00 93.19 87 ARG A N 1
ATOM 692 C CA . ARG A 1 87 ? -4.492 6.376 -2.556 1.00 93.19 87 ARG A CA 1
ATOM 693 C C . ARG A 1 87 ? -3.399 5.598 -3.267 1.00 93.19 87 ARG A C 1
ATOM 695 O O . ARG A 1 87 ? -2.246 6.002 -3.167 1.00 93.19 87 ARG A O 1
ATOM 702 N N . VAL A 1 88 ? -3.739 4.525 -3.974 1.00 93.81 88 VAL A N 1
ATOM 703 C CA . VAL A 1 88 ? -2.767 3.707 -4.708 1.00 93.81 88 VAL A CA 1
ATOM 704 C C . VAL A 1 88 ? -3.227 3.496 -6.142 1.00 93.81 88 VAL A C 1
ATOM 706 O O . VAL A 1 88 ? -2.528 3.904 -7.064 1.00 93.81 88 VAL A O 1
ATOM 709 N N . LEU A 1 89 ? -4.402 2.900 -6.356 1.00 90.94 89 LEU A N 1
ATOM 710 C CA . LEU A 1 89 ? -4.843 2.518 -7.702 1.00 90.94 89 LEU A CA 1
ATOM 711 C C . LEU A 1 89 ? -5.108 3.729 -8.606 1.00 90.94 89 LEU A C 1
ATOM 713 O O . LEU A 1 89 ? -4.735 3.698 -9.783 1.00 90.94 89 LEU A O 1
ATOM 717 N N . ASP A 1 90 ? -5.677 4.804 -8.059 1.00 87.25 90 ASP A N 1
ATOM 718 C CA . ASP A 1 90 ? -5.864 6.063 -8.789 1.00 87.25 90 ASP A CA 1
ATOM 719 C C . ASP A 1 90 ? -4.524 6.636 -9.279 1.00 87.25 90 ASP A C 1
ATOM 721 O O . ASP A 1 90 ? -4.417 7.067 -10.427 1.00 87.25 90 ASP A O 1
ATOM 725 N N . TYR A 1 91 ? -3.469 6.563 -8.458 1.00 85.50 91 TYR A N 1
ATOM 726 C CA . TYR A 1 91 ? -2.133 7.004 -8.864 1.00 85.50 91 TYR A CA 1
ATOM 727 C C . TYR A 1 91 ? -1.485 6.057 -9.873 1.00 85.50 91 TYR A C 1
ATOM 729 O O . TYR A 1 91 ? -0.895 6.521 -10.842 1.00 85.50 91 TYR A O 1
ATOM 737 N N . LEU A 1 92 ? -1.613 4.739 -9.702 1.00 86.50 92 LEU A N 1
ATOM 738 C CA . 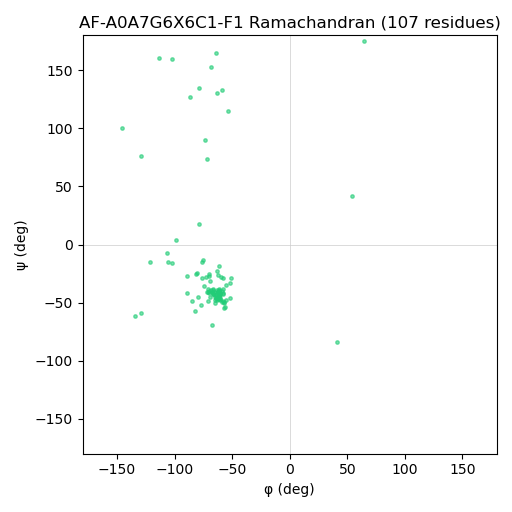LEU A 1 92 ? -1.088 3.756 -10.663 1.00 86.50 92 LEU A CA 1
ATOM 739 C C . LEU A 1 92 ? -1.749 3.861 -12.046 1.00 86.50 92 LEU A C 1
ATOM 741 O O . LEU A 1 92 ? -1.170 3.432 -13.044 1.00 86.50 92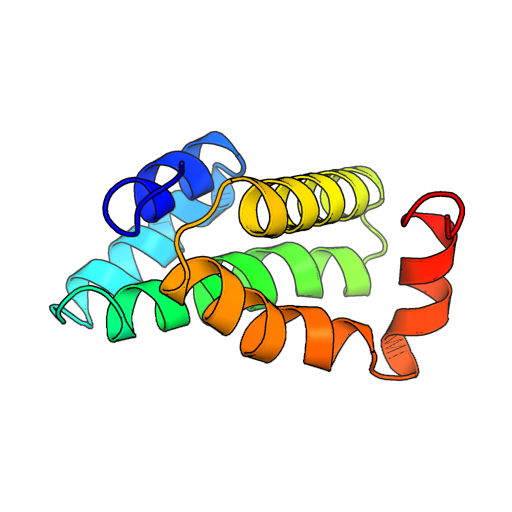 LEU A O 1
ATOM 745 N N . SER A 1 93 ? -2.958 4.421 -12.106 1.00 83.56 93 SER A N 1
ATOM 746 C CA . SER A 1 93 ? -3.680 4.674 -13.355 1.00 83.56 93 SER A CA 1
ATOM 747 C C . SER A 1 93 ? -3.134 5.881 -14.127 1.00 83.56 93 SER A C 1
ATOM 749 O O . SER A 1 93 ? -3.418 6.012 -15.325 1.00 83.56 93 SER A O 1
ATOM 751 N N . ASP A 1 94 ? -2.323 6.731 -13.484 1.00 85.00 94 ASP A N 1
ATOM 752 C CA . ASP A 1 94 ? -1.656 7.862 -14.123 1.00 85.00 94 ASP A CA 1
ATOM 753 C C . ASP A 1 94 ? -0.748 7.378 -15.275 1.00 85.00 94 ASP A C 1
ATOM 755 O O . ASP A 1 94 ? 0.022 6.423 -15.103 1.00 85.00 94 ASP A O 1
ATOM 759 N N . PRO A 1 95 ? -0.804 8.016 -16.463 1.00 84.81 95 PRO A N 1
ATOM 760 C CA . PRO A 1 95 ? 0.010 7.640 -17.617 1.00 84.81 95 PRO A CA 1
ATOM 761 C C . PRO A 1 95 ? 1.513 7.515 -17.337 1.00 84.81 95 PRO A C 1
ATOM 763 O O . PRO A 1 95 ? 2.173 6.713 -17.995 1.00 84.81 95 PRO A O 1
ATOM 766 N N . SER A 1 96 ? 2.048 8.265 -16.367 1.00 83.38 96 SER A N 1
ATOM 767 C CA . SER A 1 96 ? 3.463 8.220 -15.976 1.00 83.38 96 SER A CA 1
ATOM 768 C C . SER A 1 96 ? 3.914 6.864 -15.428 1.00 83.38 96 SER A C 1
ATOM 770 O O . SER A 1 96 ? 5.085 6.514 -15.570 1.00 83.38 96 SER A O 1
ATOM 772 N N . TRP A 1 97 ? 2.998 6.073 -14.864 1.00 82.19 97 TRP A N 1
ATOM 773 C CA . TRP A 1 97 ? 3.315 4.774 -14.267 1.00 82.19 97 TRP A CA 1
ATOM 774 C C . TRP A 1 97 ? 2.876 3.585 -15.116 1.00 82.19 97 TRP A C 1
ATOM 776 O O . TRP A 1 97 ? 3.355 2.474 -14.895 1.00 82.19 97 TRP A O 1
ATOM 786 N N . GLN A 1 98 ? 2.007 3.789 -16.111 1.00 79.00 98 GLN A N 1
ATOM 787 C CA . GLN A 1 98 ? 1.379 2.686 -16.843 1.00 79.00 98 GLN A CA 1
ATOM 788 C C . GLN A 1 98 ? 2.373 1.735 -17.513 1.00 79.00 98 GLN A C 1
ATOM 790 O O . GLN A 1 98 ? 2.118 0.533 -17.539 1.00 79.00 98 GLN A O 1
ATOM 795 N N . GLU A 1 99 ? 3.475 2.242 -18.068 1.00 79.69 99 GLU A N 1
ATOM 796 C CA . GLU A 1 99 ? 4.483 1.395 -18.716 1.00 79.69 99 GLU A CA 1
ATOM 797 C C . GLU A 1 99 ? 5.156 0.466 -17.701 1.00 79.69 99 GLU A C 1
ATOM 799 O O . GLU A 1 99 ? 5.168 -0.749 -17.890 1.00 79.69 99 GLU A O 1
ATOM 804 N N . VAL A 1 100 ? 5.624 1.025 -16.582 1.00 77.81 100 VAL A N 1
ATOM 805 C CA . VAL A 1 100 ? 6.266 0.267 -15.501 1.00 77.81 100 VAL A CA 1
ATOM 806 C C . VAL A 1 100 ? 5.283 -0.727 -14.894 1.00 77.81 100 VAL A C 1
ATOM 808 O O . VAL A 1 100 ? 5.600 -1.901 -14.760 1.00 77.81 100 VAL A O 1
ATOM 811 N N . VAL A 1 101 ? 4.061 -0.294 -14.586 1.00 76.75 101 VAL A N 1
ATOM 812 C CA . VAL A 1 101 ? 3.049 -1.149 -13.957 1.00 76.75 101 VAL A CA 1
ATOM 813 C C . VAL A 1 101 ? 2.684 -2.327 -14.857 1.00 76.75 101 VAL A C 1
ATOM 815 O O . VAL A 1 101 ? 2.686 -3.458 -14.380 1.00 76.75 101 VAL A O 1
ATOM 818 N N . ARG A 1 102 ? 2.447 -2.101 -16.158 1.00 78.88 102 ARG A N 1
ATOM 819 C CA . ARG A 1 102 ? 2.087 -3.167 -17.116 1.00 78.88 102 ARG A CA 1
ATOM 820 C C . ARG A 1 102 ? 3.136 -4.268 -17.235 1.00 78.88 102 ARG A C 1
ATOM 822 O O . ARG A 1 102 ? 2.776 -5.391 -17.570 1.00 78.88 102 ARG A O 1
ATOM 829 N N . LEU A 1 103 ? 4.409 -3.960 -16.995 1.00 77.94 103 LEU A N 1
ATOM 830 C CA . LEU A 1 103 ? 5.479 -4.956 -17.046 1.00 77.94 103 LEU A CA 1
ATOM 831 C C . LEU A 1 103 ? 5.401 -5.955 -15.883 1.00 77.94 103 LEU A C 1
ATOM 833 O O . LEU A 1 103 ? 5.867 -7.084 -16.028 1.00 77.94 103 LEU A O 1
ATOM 837 N N . TYR A 1 104 ? 4.805 -5.561 -14.753 1.00 78.56 104 TYR A N 1
ATOM 838 C CA . TYR A 1 104 ? 4.885 -6.317 -13.500 1.00 78.56 104 TYR A CA 1
ATOM 839 C C . TYR A 1 104 ? 3.531 -6.756 -12.931 1.00 78.56 104 TYR A C 1
ATOM 841 O O . TYR A 1 104 ? 3.506 -7.650 -12.089 1.00 78.56 104 TYR A O 1
ATOM 849 N N . SER A 1 105 ? 2.408 -6.195 -13.390 1.00 66.62 105 SER A N 1
ATOM 850 C CA . SER A 1 105 ? 1.060 -6.483 -12.869 1.00 66.62 105 SER A CA 1
ATOM 851 C C . SER A 1 105 ? 0.429 -7.798 -13.354 1.00 66.62 105 SER A C 1
ATOM 853 O O . SER A 1 105 ? -0.775 -7.992 -13.222 1.00 66.62 105 SER A O 1
ATOM 855 N N . GLY A 1 106 ? 1.234 -8.730 -13.878 1.00 61.03 106 GLY A N 1
ATOM 856 C CA . GLY A 1 106 ? 0.752 -10.004 -14.415 1.00 61.03 106 GLY A CA 1
ATOM 857 C C . GLY A 1 106 ? -0.145 -9.837 -15.655 1.00 61.03 106 GLY A C 1
ATOM 858 O O . GLY A 1 106 ? -0.430 -8.720 -16.094 1.00 61.03 106 GLY A O 1
ATOM 859 N N . PRO A 1 107 ? -0.571 -10.936 -16.299 1.00 54.53 107 PRO A N 1
ATOM 860 C CA . PRO A 1 107 ? -1.543 -10.842 -17.379 1.00 54.53 107 PRO A CA 1
ATOM 861 C C . PRO A 1 107 ? -2.864 -10.279 -16.837 1.00 54.53 107 PRO A C 1
ATOM 863 O O . PRO A 1 107 ? -3.394 -10.790 -15.853 1.00 54.53 107 PRO A O 1
ATOM 866 N N . LYS A 1 108 ? -3.415 -9.253 -17.505 1.00 46.38 108 LYS A N 1
ATOM 867 C CA . LYS A 1 108 ? -4.817 -8.855 -17.312 1.00 46.38 108 LYS A CA 1
ATOM 868 C C . LYS A 1 108 ? -5.689 -10.094 -17.539 1.00 46.38 108 LYS A C 1
ATOM 870 O O . LYS A 1 108 ? -5.691 -10.615 -18.655 1.00 46.38 108 LYS A O 1
ATOM 875 N N . ALA A 1 109 ? -6.363 -10.557 -16.489 1.00 42.75 109 ALA A N 1
ATOM 876 C CA . ALA A 1 109 ? -7.442 -11.531 -16.608 1.00 42.75 109 ALA A CA 1
ATOM 877 C C . ALA A 1 109 ? -8.646 -10.907 -17.329 1.00 42.75 109 ALA A C 1
ATOM 879 O O . ALA A 1 109 ? -8.885 -9.689 -17.134 1.00 42.75 109 ALA A O 1
#

pLDDT: mean 89.83, std 10.52, range [42.75, 97.75]

Secondary structure (DSSP, 8-state):
-B-TTTHHHHHHHH-GGGHHHHHHHHHH----THHHHHHIIIIIIIIIIIHHHHHHT-HHHHHHHHHHHHHHHHHB-HHHHHHHIIIIIHHHTSHHHHHHHHHHS----

Organism: NCBI:txid1544730

Nearest PDB structures (foldseek):
  6zvs-assembly1_A  TM=3.220E-01  e=9.181E+00  Nostoc punctiforme

Sequence (109 aa):
MITFAQLPSLLVEWFQSAEEPVRTLIRERPGEGAVLTFGIVSECFWWGIFEPALRVHDVDVIVRCLRVAERLLDEGDQVIQDALVVRVLDYLSDPSWQEVVRLYSGPKA

Mean predicted aligned error: 4.21 Å

Radius of gyration: 13.31 Å; Cα contacts (8 Å, |Δi|>4): 110; chains: 1; bounding box: 28×24×36 Å

Foldseek 3Di:
DAALVCLQVVLCVLPVQLVVVLVVLCVVDVDDGLVSLLSCCAPRLCVRQQVVCLVVVVPVSNLSSLVVLVCCCVPNDPSNVVSCVVRPVVVCPPPVNVVSCVVRNPDDD

Solvent-accessible surface area (backbone atoms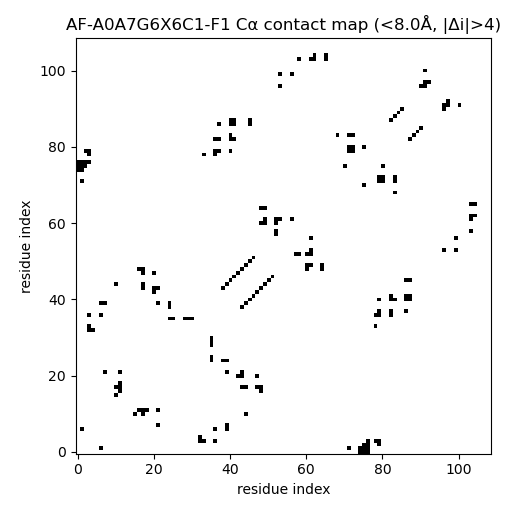 only — not comparable to full-atom values): 6017 Å² total; per-residue (Å²): 120,46,44,69,87,48,46,65,61,50,45,28,73,77,32,65,83,29,44,64,51,47,52,50,49,50,70,78,45,88,57,70,63,58,62,41,40,40,44,43,44,32,52,30,43,26,65,63,44,44,51,55,22,62,76,72,64,38,59,72,56,40,47,52,46,50,53,49,51,52,47,36,59,73,33,30,38,72,64,52,32,52,28,40,48,70,48,40,51,56,59,54,66,35,77,93,36,41,69,67,46,63,75,60,68,60,82,85,126